Protein AF-A0AAD8LWM5-F1 (afdb_monomer)

Organism: NCBI:txid360622

InterPro domains:
  IPR029480 Transposase-associated domain [PF13963] (3-75)

Mean predicted aligned error: 9.38 Å

Radius of gyration: 13.58 Å; Cα contacts (8 Å, |Δi|>4): 109; chains: 1; bounding box: 29×26×36 Å

pLDDT: mean 73.38, std 17.6, range [36.59, 93.56]

Solvent-accessible surface area (backbone atoms only — not comparable to full-atom values): 6300 Å² total; per-residue (Å²): 130,85,66,67,33,52,78,38,56,63,86,38,66,58,22,51,50,47,54,51,50,54,53,50,48,19,44,78,56,68,48,51,62,64,57,40,67,35,66,23,62,82,60,66,53,77,54,58,34,34,53,70,58,44,53,54,46,32,54,76,61,31,55,41,65,63,66,80,58,49,58,93,36,62,46,61,92,76,77,85,83,71,97,57,69,70,54,58,53,50,46,48,61,69,18,78,61,48,66,46,49,63,63,63,75,73,112

Secondary structure (DSSP, 8-state):
--GGGGGS-TTSHHHHHHHHHHHHHHHHTT--TTSEEP-BTTTTTS-EE-HHHHHHHHHHH-B-TT----GGGT--TT---SS-TTHHHHHHHHSHHHHHHHHHTT-

Sequence (107 aa):
MDRDWLTADRRSKQFQNGVDELLLFAFENGIDENKISLPCVKCAHSKSWKARIVKDHLFLNGIDETYKCWIWHGESAGGSQSPEETVVPNLCIKSRWKQRMLMVMFR

Foldseek 3Di:
DDLVLLVDQLPDPSVVVVLVVLLVLLVVLPHDQAFQFAQFPPCLRVGGGHSVVNSVRCSVGNGDSLPPAPVVSPGDLDDDDDPCNVVSVVSVVPPPNVVVVVVVVPD

Structure (mmCIF, N/CA/C/O backbone):
data_AF-A0AAD8LWM5-F1
#
_entry.id   AF-A0AAD8LWM5-F1
#
loop_
_atom_site.group_PDB
_atom_site.id
_atom_site.type_symbol
_atom_site.label_atom_id
_atom_site.label_alt_id
_atom_site.label_comp_id
_atom_site.label_asym_id
_atom_site.label_entity_id
_atom_site.label_seq_id
_atom_site.pdbx_PDB_ins_code
_atom_site.Cartn_x
_atom_site.Cartn_y
_atom_site.Cartn_z
_atom_site.occupancy
_atom_site.B_iso_or_equiv
_atom_site.auth_seq_id
_atom_site.auth_comp_id
_atom_site.auth_asym_id
_atom_site.auth_atom_id
_atom_site.pdbx_PDB_model_num
ATOM 1 N N . MET A 1 1 ? 1.799 -0.276 14.144 1.00 62.66 1 MET A N 1
ATOM 2 C CA . MET A 1 1 ? 0.695 0.308 13.353 1.00 62.66 1 MET A CA 1
ATOM 3 C C . MET A 1 1 ? -0.457 -0.669 13.345 1.00 62.66 1 MET A C 1
ATOM 5 O O . MET A 1 1 ? -0.238 -1.819 12.964 1.00 62.66 1 MET A O 1
ATOM 9 N N . ASP A 1 2 ? -1.640 -0.221 13.764 1.00 74.88 2 ASP A N 1
ATOM 10 C CA . ASP A 1 2 ? -2.858 -1.032 13.718 1.00 74.88 2 ASP A CA 1
ATOM 11 C C . ASP A 1 2 ? -3.201 -1.337 12.262 1.00 74.88 2 ASP A C 1
ATOM 13 O O . ASP A 1 2 ? -3.280 -0.446 11.417 1.00 74.88 2 ASP A O 1
ATOM 17 N N . ARG A 1 3 ? -3.353 -2.622 11.938 1.00 82.00 3 ARG A N 1
ATOM 18 C CA . ARG A 1 3 ? -3.593 -3.091 10.563 1.00 82.00 3 ARG A CA 1
ATOM 19 C C . ARG A 1 3 ? -5.080 -3.223 10.238 1.00 82.00 3 ARG A C 1
ATOM 21 O O . ARG A 1 3 ? -5.427 -3.758 9.189 1.00 82.00 3 ARG A O 1
ATOM 28 N N . ASP A 1 4 ? -5.945 -2.709 11.105 1.00 86.31 4 ASP A N 1
ATOM 29 C CA . ASP A 1 4 ? -7.404 -2.760 10.956 1.00 86.31 4 ASP A CA 1
ATOM 30 C C . ASP A 1 4 ? -7.893 -1.965 9.741 1.00 86.31 4 ASP A C 1
ATOM 32 O O . ASP A 1 4 ? -8.958 -2.233 9.195 1.00 86.31 4 ASP A O 1
ATOM 36 N N . TRP A 1 5 ? -7.087 -1.020 9.248 1.00 90.50 5 TRP A N 1
ATOM 37 C CA . TRP A 1 5 ? -7.388 -0.306 8.010 1.00 90.50 5 TRP A CA 1
ATOM 38 C C . TRP A 1 5 ? -7.369 -1.210 6.770 1.00 90.50 5 TRP A C 1
ATOM 40 O O . TRP A 1 5 ? -8.000 -0.860 5.776 1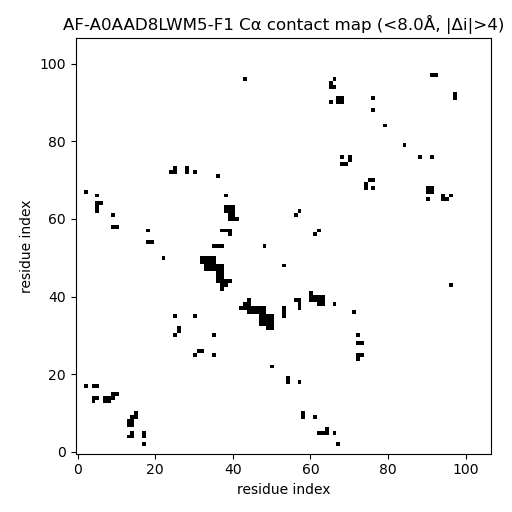.00 90.50 5 TRP A O 1
ATOM 50 N N . LEU A 1 6 ? -6.688 -2.365 6.810 1.00 88.25 6 LEU A N 1
ATOM 51 C CA . LEU A 1 6 ? -6.635 -3.300 5.682 1.00 88.25 6 LEU A CA 1
ATOM 52 C C . LEU A 1 6 ? -8.028 -3.828 5.317 1.00 88.25 6 LEU A C 1
ATOM 54 O O . LEU A 1 6 ? -8.304 -4.026 4.138 1.00 88.25 6 LEU A O 1
ATOM 58 N N . THR A 1 7 ? -8.891 -4.018 6.321 1.00 89.00 7 THR A N 1
ATOM 59 C CA . THR A 1 7 ? -10.276 -4.494 6.176 1.00 89.00 7 THR A CA 1
ATOM 60 C C . THR A 1 7 ? -11.299 -3.352 6.174 1.00 89.00 7 THR A C 1
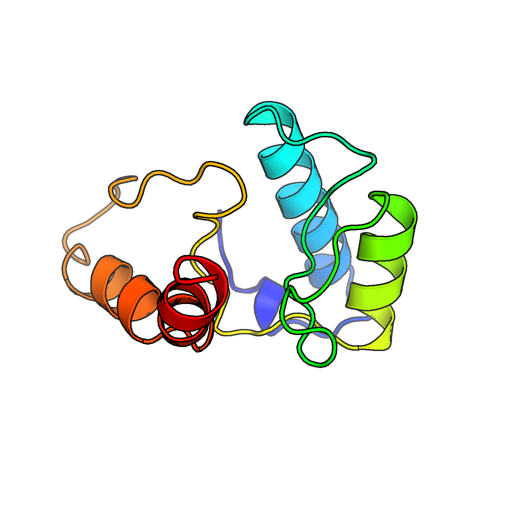ATOM 62 O O . THR A 1 7 ? -12.499 -3.596 6.042 1.00 89.00 7 THR A O 1
ATOM 65 N N . ALA A 1 8 ? -10.853 -2.100 6.325 1.00 89.69 8 ALA A N 1
ATOM 66 C CA . ALA A 1 8 ? -11.732 -0.939 6.305 1.00 89.69 8 ALA A CA 1
ATOM 67 C C . ALA A 1 8 ? -12.305 -0.689 4.901 1.00 89.69 8 ALA A C 1
ATOM 69 O O . ALA A 1 8 ? -11.703 -1.028 3.878 1.00 89.69 8 ALA A O 1
ATOM 70 N N . ASP A 1 9 ? -13.466 -0.029 4.838 1.00 90.62 9 ASP A N 1
ATOM 71 C CA . ASP A 1 9 ? -14.050 0.377 3.560 1.00 90.62 9 ASP A CA 1
ATOM 72 C C . ASP A 1 9 ? -13.056 1.253 2.780 1.00 90.62 9 ASP A C 1
ATOM 74 O O . ASP A 1 9 ? -12.497 2.212 3.315 1.00 90.62 9 ASP A O 1
ATOM 78 N N . ARG A 1 10 ? -12.848 0.952 1.496 1.00 90.12 10 ARG A N 1
ATOM 79 C CA . ARG A 1 10 ? -11.824 1.606 0.660 1.00 90.12 10 ARG A CA 1
ATOM 80 C C . ARG A 1 10 ? -12.059 3.100 0.436 1.00 90.12 10 ARG A C 1
ATOM 82 O O . ARG A 1 10 ? -11.139 3.814 0.051 1.00 90.12 10 ARG A O 1
ATOM 89 N N . ARG A 1 11 ? -13.285 3.580 0.646 1.00 89.06 11 ARG A N 1
ATOM 90 C CA . ARG A 1 11 ? -13.657 4.999 0.571 1.00 89.06 11 ARG A CA 1
ATOM 91 C C . ARG A 1 11 ? -13.534 5.683 1.931 1.00 89.06 11 ARG A C 1
ATOM 93 O O . ARG A 1 11 ? -13.576 6.910 1.990 1.00 89.06 11 ARG A O 1
ATOM 100 N N . SER A 1 12 ? -13.376 4.920 3.011 1.00 93.56 12 SER A N 1
ATOM 101 C CA . SER A 1 12 ? -13.213 5.462 4.356 1.00 93.56 12 SER A CA 1
ATOM 102 C C . SER A 1 12 ? -11.903 6.232 4.503 1.00 93.56 12 SER A C 1
ATOM 104 O O . SER A 1 12 ? -10.896 5.961 3.843 1.00 93.56 12 SER A O 1
ATOM 106 N N . LYS A 1 13 ? -11.905 7.185 5.436 1.00 93.00 13 LYS A N 1
ATOM 107 C CA . LYS A 1 13 ? -10.695 7.916 5.812 1.00 93.00 13 LYS A CA 1
ATOM 108 C C . LYS A 1 13 ? -9.667 7.010 6.494 1.00 93.00 13 LYS A C 1
ATOM 110 O O . LYS A 1 13 ? -8.475 7.232 6.341 1.00 93.00 13 LYS A O 1
ATOM 115 N N . GLN A 1 14 ? -10.123 5.962 7.181 1.00 93.12 14 GLN A N 1
ATOM 116 C CA . GLN A 1 14 ? -9.255 4.963 7.800 1.00 93.12 14 GLN A CA 1
ATOM 117 C C . GLN A 1 14 ? -8.398 4.242 6.752 1.00 93.12 14 GLN A C 1
ATOM 119 O O . GLN A 1 14 ? -7.184 4.163 6.911 1.00 93.12 14 GLN A O 1
ATOM 124 N N . PHE A 1 15 ? -9.005 3.797 5.647 1.00 92.25 15 PHE A N 1
ATOM 125 C CA . PHE A 1 15 ? -8.267 3.176 4.547 1.00 92.25 15 PHE A CA 1
ATOM 126 C C . PHE A 1 15 ? -7.308 4.167 3.871 1.00 92.25 15 PHE A C 1
ATOM 128 O O . PHE A 1 15 ? -6.158 3.828 3.610 1.00 92.25 15 PHE A O 1
ATOM 135 N N . GLN A 1 16 ? -7.754 5.407 3.624 1.00 92.06 16 GLN A N 1
ATOM 136 C CA . GLN A 1 16 ? -6.905 6.454 3.038 1.00 92.06 16 GLN A CA 1
ATOM 137 C C . GLN A 1 16 ? -5.652 6.716 3.883 1.00 92.06 16 GLN A C 1
ATOM 139 O O . GLN A 1 16 ? -4.545 6.697 3.349 1.00 92.06 16 GLN A O 1
ATOM 144 N N . ASN A 1 17 ? -5.830 6.901 5.194 1.00 93.06 17 ASN A N 1
ATOM 145 C CA . ASN A 1 17 ? -4.733 7.138 6.126 1.00 93.06 17 ASN A CA 1
ATOM 146 C C . ASN A 1 17 ? -3.774 5.943 6.175 1.00 93.06 17 ASN A C 1
ATOM 148 O O . ASN A 1 17 ? -2.569 6.138 6.100 1.00 93.06 17 ASN A O 1
ATOM 152 N N . GLY A 1 18 ? -4.296 4.715 6.224 1.00 91.56 18 GLY A N 1
ATOM 153 C CA . GLY A 1 18 ? -3.462 3.514 6.253 1.00 91.56 18 GLY A CA 1
ATOM 154 C C . GLY A 1 18 ? -2.621 3.312 4.986 1.00 91.56 18 GLY A C 1
ATOM 155 O O . GLY A 1 18 ? -1.467 2.893 5.068 1.00 91.56 18 GLY A O 1
ATOM 156 N N . VAL A 1 19 ? -3.153 3.666 3.808 1.00 90.19 19 VAL A N 1
ATOM 157 C CA . VAL A 1 19 ? -2.375 3.673 2.555 1.00 90.19 19 VAL A CA 1
ATOM 158 C C . VAL A 1 19 ? -1.262 4.720 2.600 1.00 90.19 19 VAL A C 1
ATOM 160 O O . VAL A 1 19 ? -0.145 4.433 2.173 1.00 90.19 19 VAL A O 1
ATOM 163 N N . ASP A 1 20 ? -1.548 5.916 3.111 1.00 91.56 20 ASP A N 1
ATOM 164 C CA . ASP A 1 20 ? -0.547 6.979 3.224 1.00 91.56 20 ASP A CA 1
ATOM 165 C C . ASP A 1 20 ? 0.557 6.617 4.225 1.00 91.56 20 ASP A C 1
ATOM 167 O O . ASP A 1 20 ? 1.735 6.809 3.931 1.00 91.56 20 ASP A O 1
ATOM 171 N N . GLU A 1 21 ? 0.196 6.000 5.348 1.00 90.81 21 GLU A N 1
ATOM 172 C CA . GLU A 1 21 ? 1.135 5.462 6.335 1.00 90.81 21 GLU A CA 1
ATOM 173 C C . GLU A 1 21 ? 2.021 4.351 5.761 1.00 90.81 21 GLU A C 1
ATOM 175 O O . GLU A 1 21 ? 3.231 4.361 5.977 1.00 90.81 21 GLU A O 1
ATOM 180 N N . LEU A 1 22 ? 1.453 3.422 4.985 1.00 88.00 22 LEU A N 1
ATOM 181 C CA . LEU A 1 22 ? 2.218 2.383 4.289 1.00 88.00 22 LEU A CA 1
ATOM 182 C C . LEU A 1 22 ? 3.256 2.990 3.333 1.00 88.00 22 LEU A C 1
ATOM 184 O O . LEU A 1 22 ? 4.400 2.536 3.286 1.00 88.00 22 LEU A O 1
ATOM 188 N N . LEU A 1 23 ? 2.853 3.982 2.536 1.00 89.12 23 LEU A N 1
ATOM 189 C CA . LEU A 1 23 ? 3.748 4.631 1.577 1.00 89.12 23 LEU A CA 1
ATOM 190 C C . LEU A 1 23 ? 4.847 5.415 2.294 1.00 89.12 23 LEU A C 1
ATOM 192 O O . LEU A 1 23 ? 6.011 5.303 1.915 1.00 89.12 23 LEU A O 1
ATOM 196 N N . LEU A 1 24 ? 4.492 6.150 3.350 1.00 90.44 24 LEU A N 1
ATOM 197 C CA . LEU A 1 24 ? 5.452 6.870 4.179 1.00 90.44 24 LEU A CA 1
ATOM 198 C C . LEU A 1 24 ? 6.474 5.910 4.796 1.00 90.44 24 LEU A C 1
ATOM 200 O O . LEU A 1 24 ? 7.673 6.128 4.644 1.00 90.44 24 LEU A O 1
ATOM 204 N N . PHE A 1 25 ? 6.010 4.807 5.389 1.00 88.12 25 PHE A N 1
ATOM 205 C CA . PHE A 1 25 ? 6.880 3.772 5.943 1.00 88.12 25 PHE A CA 1
ATOM 206 C C . PHE A 1 25 ? 7.840 3.214 4.887 1.00 88.12 25 PHE A C 1
ATOM 208 O O . PHE A 1 25 ? 9.027 3.040 5.154 1.00 88.12 25 PHE A O 1
ATOM 215 N N . ALA A 1 26 ? 7.359 2.963 3.667 1.00 87.25 26 ALA A N 1
ATOM 216 C CA . ALA A 1 26 ? 8.217 2.508 2.580 1.00 87.25 26 ALA A CA 1
ATOM 217 C C . ALA A 1 26 ? 9.328 3.525 2.263 1.00 87.25 26 ALA A C 1
ATOM 219 O O . ALA A 1 26 ? 10.482 3.130 2.096 1.00 87.25 26 ALA A O 1
ATOM 220 N N . PHE A 1 27 ? 9.009 4.819 2.213 1.00 88.12 27 PHE A N 1
ATOM 221 C CA . PHE A 1 27 ? 9.997 5.870 1.938 1.00 88.12 27 PHE A CA 1
ATOM 222 C C . PHE A 1 27 ? 11.014 6.031 3.059 1.00 88.12 27 PHE A C 1
ATOM 224 O O . PHE A 1 27 ? 12.207 6.136 2.783 1.00 88.12 27 PHE A O 1
ATOM 231 N N . GLU A 1 28 ? 10.568 5.987 4.313 1.00 89.06 28 GLU A N 1
ATOM 232 C CA . GLU A 1 28 ? 11.450 6.040 5.484 1.00 89.06 28 GLU A CA 1
ATOM 233 C C . GLU A 1 28 ? 12.436 4.864 5.513 1.00 89.06 28 GLU A C 1
ATOM 235 O O . GLU A 1 28 ? 13.574 5.017 5.950 1.00 89.06 28 GLU A O 1
ATOM 240 N N . ASN A 1 29 ? 12.039 3.711 4.968 1.00 85.69 29 ASN A N 1
ATOM 241 C CA . ASN A 1 29 ? 12.895 2.534 4.812 1.00 85.69 29 ASN A CA 1
ATOM 242 C C . ASN A 1 29 ? 13.695 2.514 3.492 1.00 85.69 29 ASN A C 1
ATOM 244 O O . ASN A 1 29 ? 14.287 1.492 3.140 1.00 85.69 29 ASN A O 1
ATOM 248 N N . GLY A 1 30 ? 13.739 3.628 2.754 1.00 82.88 30 GLY A N 1
ATOM 249 C CA . GLY A 1 30 ? 14.591 3.790 1.573 1.00 82.88 30 GLY A CA 1
ATOM 250 C C . GLY A 1 30 ? 14.025 3.213 0.272 1.00 82.88 30 GLY A C 1
ATOM 251 O O . GLY A 1 30 ? 14.776 3.030 -0.689 1.00 82.88 30 GLY A O 1
ATOM 252 N N . ILE A 1 31 ? 12.722 2.924 0.203 1.00 86.00 31 ILE A N 1
ATOM 253 C CA . ILE A 1 31 ? 12.068 2.554 -1.058 1.00 86.00 31 ILE A CA 1
ATOM 254 C C . ILE A 1 31 ? 11.930 3.791 -1.954 1.00 86.00 31 ILE A C 1
ATOM 256 O O . ILE A 1 31 ? 11.466 4.842 -1.523 1.00 86.00 31 ILE A O 1
ATOM 260 N N . ASP A 1 32 ? 12.290 3.647 -3.231 1.00 85.81 32 ASP A N 1
ATOM 261 C CA . ASP A 1 32 ? 12.135 4.693 -4.248 1.00 85.81 32 ASP A CA 1
ATOM 262 C C . ASP A 1 32 ? 10.647 4.976 -4.520 1.00 85.81 32 ASP A C 1
ATOM 264 O O . ASP A 1 32 ? 9.886 4.079 -4.903 1.00 85.81 32 ASP A O 1
ATOM 268 N N . GLU A 1 33 ? 10.248 6.245 -4.397 1.00 86.25 33 GLU A N 1
ATOM 269 C CA . GLU A 1 33 ? 8.901 6.746 -4.701 1.00 86.25 33 GLU A CA 1
ATOM 270 C C . GLU A 1 33 ? 8.420 6.417 -6.119 1.00 86.25 33 GLU A C 1
ATOM 272 O O . GLU A 1 33 ? 7.213 6.384 -6.378 1.00 86.25 33 GLU A O 1
ATOM 277 N N . ASN A 1 34 ? 9.347 6.138 -7.039 1.00 86.44 34 ASN A N 1
ATOM 278 C CA . ASN A 1 34 ? 9.059 5.789 -8.421 1.00 86.44 34 ASN A CA 1
ATOM 279 C C . ASN A 1 34 ? 8.921 4.281 -8.663 1.00 86.44 34 ASN A C 1
ATOM 281 O O . ASN A 1 34 ? 8.440 3.883 -9.730 1.00 86.44 34 ASN A O 1
ATOM 285 N N . LYS A 1 35 ? 9.343 3.441 -7.710 1.00 84.38 35 LYS A N 1
ATOM 286 C CA . LYS A 1 35 ? 9.434 1.981 -7.861 1.00 84.38 35 LYS A CA 1
ATOM 287 C C . LYS A 1 35 ? 8.913 1.243 -6.631 1.00 84.38 35 LYS A C 1
ATOM 289 O O . LYS A 1 35 ? 9.559 0.343 -6.099 1.00 84.38 35 LYS A O 1
ATOM 294 N N . ILE A 1 36 ? 7.682 1.542 -6.247 1.00 84.00 36 ILE A N 1
ATOM 295 C CA . ILE A 1 36 ? 7.013 0.882 -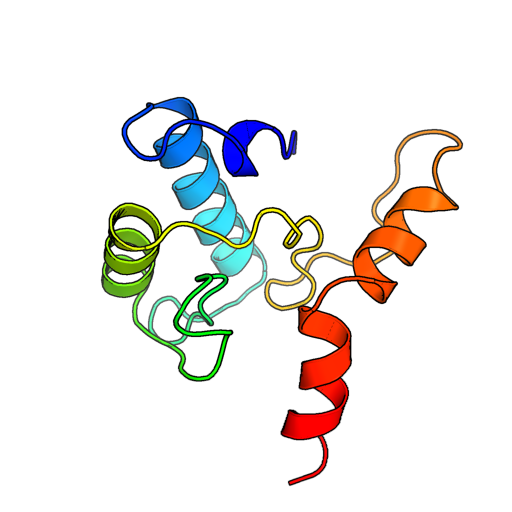5.129 1.00 84.00 36 ILE A CA 1
ATOM 296 C C . ILE A 1 36 ? 6.238 -0.332 -5.640 1.00 84.00 36 ILE A C 1
ATOM 298 O O . ILE A 1 36 ? 5.462 -0.241 -6.596 1.00 84.00 36 ILE A O 1
ATOM 302 N N . SER A 1 37 ? 6.439 -1.480 -4.999 1.00 80.69 37 SER A N 1
ATOM 303 C CA . SER A 1 37 ? 5.689 -2.698 -5.303 1.00 80.69 37 SER A CA 1
ATOM 304 C C . SER A 1 37 ? 4.259 -2.625 -4.749 1.00 80.69 37 SER A C 1
ATOM 306 O O . SER A 1 37 ? 4.035 -2.082 -3.673 1.00 80.69 37 SER A O 1
ATOM 308 N N . LEU A 1 38 ? 3.279 -3.159 -5.489 1.00 76.38 38 LEU A N 1
ATOM 309 C CA . LEU A 1 38 ? 1.853 -3.051 -5.149 1.00 76.38 38 LEU A CA 1
ATOM 310 C C . LEU A 1 38 ? 1.328 -4.200 -4.270 1.00 76.38 38 LEU A C 1
ATOM 312 O O . LEU A 1 38 ? 1.160 -5.301 -4.817 1.00 76.38 38 LEU A O 1
ATOM 316 N N . PRO A 1 39 ? 0.839 -3.941 -3.040 1.00 74.88 39 PRO A N 1
ATOM 317 C CA . PRO A 1 39 ? 0.060 -4.916 -2.270 1.00 74.88 39 PRO A CA 1
ATOM 318 C C . PRO A 1 39 ? -1.395 -5.029 -2.752 1.00 74.88 39 PRO A C 1
ATOM 320 O O . PRO A 1 39 ? -2.317 -5.304 -1.994 1.00 74.88 39 PRO A O 1
ATOM 323 N N . CYS A 1 40 ? -1.623 -4.816 -4.046 1.00 79.44 40 CYS A N 1
ATOM 324 C CA . CYS A 1 40 ? -2.937 -4.874 -4.667 1.00 79.44 40 CYS A CA 1
ATOM 325 C C . CYS A 1 40 ? -3.361 -6.326 -4.918 1.00 79.44 40 CYS A C 1
ATOM 327 O O . CYS A 1 40 ? -2.608 -7.098 -5.524 1.00 79.44 40 CYS A O 1
ATOM 329 N N . VAL A 1 41 ? -4.612 -6.646 -4.569 1.00 74.38 41 VAL A N 1
ATOM 330 C CA . VAL A 1 41 ? -5.233 -7.972 -4.760 1.00 74.38 41 VAL A CA 1
ATOM 331 C C . VAL A 1 41 ? -5.124 -8.461 -6.210 1.00 74.38 41 VAL A C 1
ATOM 333 O O . VAL A 1 41 ? -4.889 -9.643 -6.458 1.00 74.38 41 VAL A O 1
ATOM 336 N N . LYS A 1 42 ? -5.265 -7.553 -7.189 1.00 73.56 42 LYS A N 1
ATOM 337 C CA . LYS A 1 42 ? -5.216 -7.892 -8.623 1.00 73.56 42 LYS A CA 1
ATOM 338 C C . LYS A 1 42 ? -3.803 -7.934 -9.197 1.00 73.56 42 LYS A C 1
ATOM 340 O O . LYS A 1 42 ? -3.511 -8.769 -10.046 1.00 73.56 42 LYS A O 1
ATOM 345 N N . CYS A 1 43 ? -2.936 -7.009 -8.788 1.00 74.06 43 CYS A N 1
ATOM 346 C CA . CYS A 1 43 ? -1.608 -6.860 -9.394 1.00 74.06 43 CYS A CA 1
ATOM 347 C C . CYS A 1 43 ? -0.585 -7.836 -8.805 1.00 74.06 43 CYS A C 1
ATOM 349 O O . CYS A 1 43 ? 0.399 -8.171 -9.472 1.00 74.06 43 CYS A O 1
ATOM 351 N N . ALA A 1 44 ? -0.823 -8.280 -7.569 1.00 68.38 44 ALA A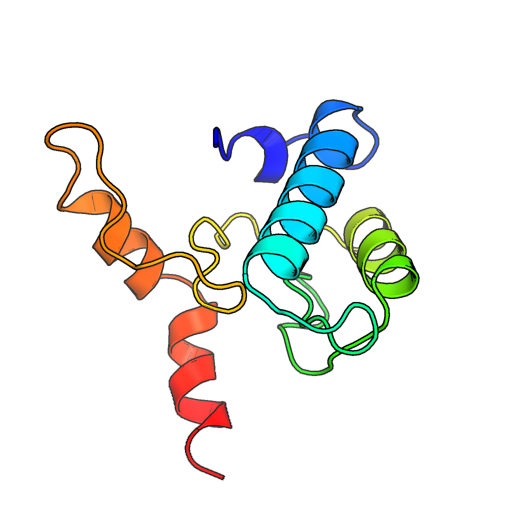 N 1
ATOM 352 C CA . ALA A 1 44 ? -0.045 -9.277 -6.858 1.00 68.38 44 ALA A CA 1
ATOM 353 C C . ALA A 1 44 ? 1.484 -9.031 -6.912 1.00 68.38 44 ALA A C 1
ATOM 355 O O . ALA A 1 44 ? 2.254 -9.946 -7.211 1.00 68.38 44 ALA A O 1
ATOM 356 N N . HIS A 1 45 ? 1.922 -7.785 -6.689 1.00 64.44 45 HIS A N 1
ATOM 357 C CA . HIS A 1 45 ? 3.333 -7.362 -6.742 1.00 64.44 45 HIS A CA 1
ATOM 358 C C . HIS A 1 45 ? 4.091 -7.713 -8.046 1.00 64.44 45 HIS A C 1
ATOM 360 O O . HIS A 1 45 ? 5.311 -7.816 -8.049 1.00 64.44 45 HIS A O 1
ATOM 366 N N . SER A 1 46 ? 3.405 -7.907 -9.181 1.00 67.31 46 SER A N 1
ATOM 367 C CA . SER A 1 46 ? 4.072 -8.218 -10.466 1.00 67.31 46 SER A CA 1
ATOM 368 C C . SER A 1 46 ? 4.813 -7.033 -11.094 1.00 67.31 46 SER A C 1
ATOM 370 O O . SER A 1 46 ? 5.590 -7.217 -12.028 1.00 67.31 46 SER A O 1
ATOM 372 N N . LYS A 1 47 ? 4.534 -5.814 -10.627 1.00 70.25 47 LYS A N 1
ATOM 373 C CA . LYS A 1 47 ? 5.062 -4.564 -11.171 1.00 70.25 47 LYS A CA 1
ATOM 374 C C . LYS A 1 47 ? 5.248 -3.556 -10.045 1.00 70.25 47 LYS A C 1
ATOM 376 O O . LYS A 1 47 ? 4.439 -3.524 -9.113 1.00 70.25 47 LYS A O 1
ATOM 381 N N . SER A 1 48 ? 6.273 -2.724 -10.177 1.00 80.88 48 SER A N 1
ATOM 382 C CA . SER A 1 48 ? 6.472 -1.538 -9.355 1.00 80.88 48 SER A CA 1
ATOM 383 C C . SER A 1 48 ? 6.034 -0.285 -10.108 1.00 80.88 48 SER A C 1
ATOM 385 O O . SER A 1 48 ? 6.137 -0.213 -11.335 1.00 80.88 48 SER A O 1
ATOM 387 N N . TRP A 1 49 ? 5.499 0.685 -9.373 1.00 83.62 49 TRP A N 1
ATOM 388 C CA . TRP A 1 49 ? 4.973 1.928 -9.928 1.00 83.62 49 TRP A CA 1
ATOM 389 C C . TRP A 1 49 ? 5.300 3.113 -9.024 1.00 83.62 49 TRP A C 1
ATOM 391 O O . TRP A 1 49 ? 5.711 2.948 -7.876 1.00 83.62 49 TRP A O 1
ATOM 401 N N . LYS A 1 50 ? 5.050 4.319 -9.540 1.00 88.06 50 LYS A N 1
ATOM 402 C CA . LYS A 1 50 ? 5.114 5.546 -8.746 1.00 88.06 50 LYS A CA 1
ATOM 403 C C . LYS A 1 50 ? 4.061 5.540 -7.640 1.00 88.06 50 LYS A C 1
ATOM 405 O O . LYS A 1 50 ? 2.934 5.111 -7.887 1.00 88.06 50 LYS A O 1
ATOM 410 N N . ALA A 1 51 ? 4.381 6.123 -6.488 1.00 87.19 51 ALA A N 1
ATOM 411 C CA . ALA A 1 51 ? 3.508 6.250 -5.316 1.00 87.19 51 ALA A CA 1
ATOM 412 C C . ALA A 1 51 ? 2.068 6.659 -5.645 1.00 87.19 51 ALA A C 1
ATOM 414 O O . ALA A 1 51 ? 1.109 6.043 -5.187 1.00 87.19 51 ALA A O 1
ATOM 415 N N . ARG A 1 52 ? 1.912 7.659 -6.517 1.00 89.19 52 ARG A N 1
ATOM 416 C CA . ARG A 1 52 ? 0.599 8.131 -6.966 1.00 89.19 52 ARG A CA 1
ATOM 417 C C . ARG A 1 52 ? -0.223 7.027 -7.639 1.00 89.19 52 ARG A C 1
ATOM 419 O O . ARG A 1 52 ? -1.386 6.841 -7.311 1.00 89.19 52 ARG A O 1
ATOM 426 N N . ILE A 1 53 ? 0.402 6.268 -8.539 1.00 88.00 53 ILE A N 1
ATOM 427 C CA . ILE A 1 53 ? -0.244 5.162 -9.258 1.00 88.00 53 ILE A CA 1
ATOM 428 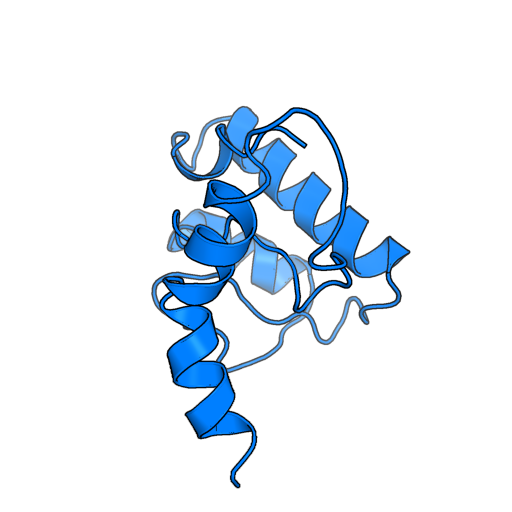C C . ILE A 1 53 ? -0.572 4.018 -8.297 1.00 88.00 53 ILE A C 1
ATOM 430 O O . ILE A 1 53 ? -1.623 3.392 -8.417 1.00 88.00 53 ILE A O 1
ATOM 434 N N . VAL A 1 54 ? 0.305 3.761 -7.322 1.00 87.06 54 VAL A N 1
ATOM 435 C CA . VAL A 1 54 ? 0.055 2.777 -6.261 1.00 87.06 54 VAL A CA 1
ATOM 436 C C . VAL A 1 54 ? -1.192 3.131 -5.474 1.00 87.06 54 VAL A C 1
ATOM 438 O O . VAL A 1 54 ? -2.088 2.297 -5.349 1.00 87.06 54 VAL A O 1
ATOM 441 N N . LYS A 1 55 ? -1.272 4.376 -5.008 1.00 89.62 55 LYS A N 1
ATOM 442 C CA . LYS A 1 55 ? -2.405 4.896 -4.253 1.00 89.62 55 LYS A CA 1
ATOM 443 C C . LYS A 1 55 ? -3.714 4.735 -5.038 1.00 89.62 55 LYS A C 1
ATOM 445 O O . LYS A 1 55 ? -4.650 4.116 -4.532 1.00 89.62 55 LYS A O 1
ATOM 450 N N . ASP A 1 56 ? -3.744 5.153 -6.305 1.00 89.75 56 ASP A N 1
ATOM 451 C CA . ASP A 1 56 ? -4.915 4.992 -7.184 1.00 89.75 56 ASP A CA 1
ATOM 452 C C . ASP A 1 56 ? -5.323 3.515 -7.345 1.00 89.75 56 ASP A C 1
ATOM 454 O O . ASP A 1 56 ? -6.499 3.156 -7.227 1.00 89.75 56 ASP A O 1
ATOM 458 N N . HIS A 1 57 ? -4.352 2.623 -7.561 1.00 88.69 57 HIS A N 1
ATOM 459 C CA . HIS A 1 57 ? -4.614 1.191 -7.699 1.00 88.69 57 HIS A CA 1
ATOM 460 C C . HIS A 1 57 ? -5.192 0.563 -6.429 1.00 88.69 57 HIS A C 1
ATOM 462 O O . HIS A 1 57 ? -6.078 -0.292 -6.546 1.00 88.69 57 HIS A O 1
ATOM 468 N N . LEU A 1 58 ? -4.703 0.956 -5.249 1.00 88.62 58 LEU A N 1
ATOM 469 C CA . LEU A 1 58 ? -5.179 0.447 -3.962 1.00 88.62 58 LEU A CA 1
ATOM 470 C C . LEU A 1 58 ? -6.611 0.908 -3.674 1.00 88.62 58 LEU A C 1
ATOM 472 O O . LEU A 1 58 ? -7.427 0.093 -3.249 1.00 88.62 58 LEU A O 1
ATOM 476 N N . PHE A 1 59 ? -6.974 2.148 -4.009 1.00 88.12 59 PHE A N 1
ATOM 477 C CA . PHE A 1 59 ? -8.366 2.598 -3.898 1.00 88.12 59 PHE A CA 1
ATOM 478 C C . PHE A 1 59 ? -9.301 1.848 -4.853 1.00 88.12 59 PHE A C 1
ATOM 480 O O . PHE A 1 59 ? -10.358 1.356 -4.449 1.00 88.12 59 PHE A O 1
ATOM 487 N N . LEU A 1 60 ? -8.898 1.693 -6.118 1.00 87.75 60 LEU A N 1
ATOM 488 C CA . LEU A 1 60 ? -9.737 1.065 -7.142 1.00 87.75 60 LEU A CA 1
ATOM 489 C C . LEU A 1 60 ? -9.911 -0.443 -6.938 1.00 87.75 60 LEU A C 1
ATOM 491 O O . LEU A 1 60 ? -10.997 -0.983 -7.164 1.00 87.75 60 LEU A O 1
ATOM 495 N N . ASN A 1 61 ? -8.860 -1.140 -6.504 1.00 85.62 61 ASN A N 1
ATOM 496 C CA . ASN A 1 61 ? -8.832 -2.607 -6.483 1.00 85.62 61 ASN A CA 1
ATOM 497 C C . ASN A 1 61 ? -8.772 -3.213 -5.081 1.00 85.62 61 ASN A C 1
ATOM 499 O O . ASN A 1 61 ? -9.045 -4.402 -4.947 1.00 85.62 61 ASN A O 1
ATOM 503 N N . GLY A 1 62 ? -8.459 -2.411 -4.067 1.00 85.81 62 GLY A N 1
ATOM 504 C CA . GLY A 1 62 ? -8.227 -2.886 -2.713 1.00 85.81 62 GLY A CA 1
ATOM 505 C C . GLY A 1 62 ? -6.818 -3.410 -2.495 1.00 85.81 62 GLY A C 1
ATOM 506 O O . GLY A 1 62 ? -6.066 -3.716 -3.430 1.00 85.81 62 GLY A O 1
ATOM 507 N N . ILE A 1 63 ? -6.484 -3.498 -1.216 1.00 86.50 63 ILE A N 1
ATOM 508 C CA . ILE A 1 63 ? -5.261 -4.109 -0.721 1.00 86.50 63 ILE A CA 1
ATOM 509 C C . ILE A 1 63 ? -5.543 -5.564 -0.348 1.00 86.50 63 ILE A C 1
ATOM 511 O O . ILE A 1 63 ? -6.672 -5.918 -0.017 1.00 86.50 63 ILE A O 1
ATOM 515 N N . ASP A 1 64 ? -4.536 -6.425 -0.438 1.00 83.56 64 ASP A N 1
ATOM 516 C CA . ASP A 1 64 ? -4.645 -7.758 0.147 1.00 83.56 64 ASP A CA 1
ATOM 517 C C . ASP A 1 64 ? -4.665 -7.631 1.673 1.00 83.56 64 ASP A C 1
ATOM 519 O O . ASP A 1 64 ? -3.685 -7.213 2.291 1.00 83.56 64 ASP A O 1
ATOM 523 N N . GLU A 1 65 ? -5.774 -8.021 2.287 1.00 83.75 65 GLU A N 1
ATOM 524 C CA . GLU A 1 65 ? -5.963 -7.992 3.740 1.00 83.75 65 GLU A CA 1
ATOM 525 C C . GLU A 1 65 ? -4.966 -8.896 4.486 1.00 83.75 65 GLU A C 1
ATOM 527 O O . GLU A 1 65 ? -4.703 -8.713 5.676 1.00 83.75 65 GLU A O 1
ATOM 532 N N . THR A 1 66 ? -4.352 -9.854 3.782 1.00 78.50 66 THR A N 1
ATOM 533 C CA . THR A 1 66 ? -3.281 -10.698 4.323 1.00 78.50 66 THR A CA 1
ATOM 534 C C . THR A 1 66 ? -1.914 -10.008 4.318 1.00 78.50 66 THR A C 1
ATOM 536 O O . THR A 1 66 ? -0.952 -10.554 4.863 1.00 78.50 66 THR A O 1
ATOM 539 N N . TYR A 1 67 ? -1.796 -8.795 3.756 1.00 78.12 67 TYR A N 1
ATOM 540 C CA . TYR A 1 67 ? -0.577 -7.976 3.757 1.00 78.12 67 TYR A CA 1
ATOM 541 C C . TYR A 1 67 ? -0.316 -7.297 5.112 1.00 78.12 67 TYR A C 1
ATOM 543 O O . TYR A 1 67 ? -0.110 -6.087 5.222 1.00 78.12 67 TYR A O 1
ATOM 551 N N . LYS A 1 68 ? -0.309 -8.098 6.180 1.00 77.50 68 LYS A N 1
ATOM 552 C CA . LYS A 1 68 ? -0.027 -7.622 7.541 1.00 77.50 68 LYS A CA 1
ATOM 553 C C . LYS A 1 68 ? 1.465 -7.454 7.830 1.00 77.50 68 LYS A C 1
ATOM 555 O O . LYS A 1 68 ? 1.809 -6.936 8.881 1.00 77.50 68 LYS A O 1
ATOM 560 N N . CYS A 1 69 ? 2.332 -7.881 6.911 1.00 77.31 69 CYS A N 1
ATOM 561 C CA . CYS A 1 69 ? 3.780 -7.744 7.029 1.00 77.31 69 CYS A CA 1
ATOM 562 C C . CYS A 1 69 ? 4.334 -7.009 5.807 1.00 77.31 69 CYS A C 1
ATOM 564 O O . CYS A 1 69 ? 4.207 -7.471 4.672 1.00 77.31 69 CYS A O 1
ATOM 566 N N . TRP A 1 70 ? 4.984 -5.881 6.046 1.00 81.19 70 TRP A N 1
ATOM 567 C CA . TRP A 1 70 ? 5.575 -4.975 5.070 1.00 81.19 70 TRP A CA 1
ATOM 568 C C . TRP A 1 70 ? 7.048 -5.309 4.815 1.00 81.19 70 TRP A C 1
ATOM 570 O O . TRP A 1 70 ? 7.894 -4.427 4.696 1.00 81.19 70 TRP A O 1
ATOM 580 N N . ILE A 1 71 ? 7.372 -6.602 4.710 1.00 75.81 71 ILE A N 1
ATOM 581 C CA . ILE A 1 71 ? 8.748 -7.091 4.496 1.00 75.81 71 ILE A CA 1
ATOM 582 C C . ILE A 1 71 ? 9.393 -6.516 3.224 1.00 75.81 71 ILE A C 1
ATOM 584 O O . ILE A 1 71 ? 10.600 -6.318 3.169 1.00 75.81 71 ILE A O 1
ATOM 588 N N . TRP A 1 72 ? 8.581 -6.199 2.209 1.00 71.75 72 TRP A N 1
ATOM 589 C CA . TRP A 1 72 ? 9.016 -5.565 0.957 1.00 71.75 72 TRP A CA 1
ATOM 590 C C . TRP A 1 72 ? 9.243 -4.054 1.080 1.00 71.75 72 TRP A C 1
ATOM 592 O O . TRP A 1 72 ? 9.743 -3.433 0.146 1.00 71.75 72 TRP A O 1
ATOM 602 N N . HIS A 1 73 ? 8.867 -3.477 2.217 1.00 78.50 73 HIS A N 1
ATOM 603 C CA . HIS A 1 73 ? 9.014 -2.063 2.537 1.00 78.50 73 HIS A CA 1
ATOM 604 C C . HIS A 1 73 ? 9.873 -1.847 3.790 1.00 78.50 73 HIS A C 1
ATOM 606 O O . HIS A 1 73 ? 9.809 -0.778 4.374 1.00 78.50 73 HIS A O 1
ATOM 612 N N . GLY A 1 74 ? 10.668 -2.842 4.206 1.00 74.06 74 GLY A N 1
ATOM 613 C CA . GLY A 1 74 ? 11.646 -2.697 5.292 1.00 74.06 74 GLY A CA 1
ATOM 614 C C . GLY A 1 74 ? 11.164 -3.098 6.688 1.00 74.06 74 GLY A C 1
ATOM 615 O O . GLY A 1 74 ? 11.925 -2.979 7.645 1.00 74.06 74 GLY A O 1
ATOM 616 N N . GLU A 1 75 ? 9.947 -3.634 6.839 1.00 80.38 75 GLU A N 1
ATOM 617 C CA . GLU A 1 75 ? 9.516 -4.157 8.139 1.00 80.38 75 GLU A CA 1
ATOM 618 C C . GLU A 1 75 ? 10.325 -5.408 8.492 1.00 80.38 75 GLU A C 1
ATOM 620 O O . GLU A 1 75 ? 10.190 -6.472 7.880 1.00 80.38 75 GLU A O 1
ATOM 625 N N . SER A 1 76 ? 11.188 -5.263 9.497 1.00 67.31 76 SER A N 1
ATOM 626 C CA . SER A 1 76 ? 11.902 -6.385 10.093 1.00 67.31 76 SER A CA 1
ATOM 627 C C . SER A 1 76 ? 10.888 -7.381 10.649 1.00 67.31 76 SER A C 1
ATOM 629 O O . SER A 1 76 ? 10.013 -7.010 11.429 1.00 67.31 76 SER A O 1
ATOM 631 N N . ALA A 1 77 ? 11.034 -8.665 10.317 1.00 58.69 77 ALA A N 1
ATOM 632 C CA . ALA A 1 77 ? 10.144 -9.738 10.779 1.00 58.69 77 ALA A CA 1
ATOM 633 C C . ALA A 1 77 ? 10.157 -9.975 12.313 1.00 58.69 77 ALA A C 1
ATOM 635 O O . ALA A 1 77 ? 9.569 -10.949 12.775 1.00 58.69 77 ALA A O 1
ATOM 636 N N . GLY A 1 78 ? 10.828 -9.111 13.084 1.00 52.00 78 GLY A N 1
ATOM 637 C CA . GLY A 1 78 ? 11.003 -9.186 14.537 1.00 52.00 78 GLY A CA 1
ATOM 638 C C . GLY A 1 78 ? 10.650 -7.895 15.290 1.00 52.00 78 GLY A C 1
ATOM 639 O O . GLY A 1 78 ? 11.211 -7.652 16.353 1.00 52.00 78 GLY A O 1
ATOM 640 N N . GLY A 1 79 ? 9.776 -7.036 14.752 1.00 40.59 79 GLY A N 1
ATOM 641 C CA . GLY A 1 79 ? 9.300 -5.841 15.463 1.00 40.59 79 GLY A CA 1
ATOM 642 C C . GLY A 1 79 ? 8.327 -6.191 16.597 1.00 40.59 79 GLY A C 1
ATOM 643 O O . GLY A 1 79 ? 7.225 -6.670 16.349 1.00 40.59 79 GLY A O 1
ATOM 644 N N . SER A 1 80 ? 8.754 -5.965 17.835 1.00 44.69 80 SER A N 1
ATOM 645 C CA . SER A 1 80 ? 8.140 -6.360 19.106 1.00 44.69 80 SER A CA 1
ATOM 646 C C . SER A 1 80 ? 6.834 -5.633 19.473 1.00 44.69 80 SER A C 1
ATOM 648 O O . SER A 1 80 ? 6.753 -4.413 19.359 1.00 44.69 80 SER A O 1
ATOM 650 N N . GLN A 1 81 ? 5.855 -6.382 20.014 1.00 43.88 81 GLN A N 1
ATOM 651 C CA . GLN A 1 81 ? 5.166 -6.115 21.296 1.00 43.88 81 GLN A CA 1
ATOM 652 C C . GLN A 1 81 ? 4.207 -7.276 21.679 1.00 43.88 81 GLN A C 1
ATOM 654 O O . GLN A 1 81 ? 3.271 -7.595 20.950 1.00 43.88 81 GLN A O 1
ATOM 659 N N . SE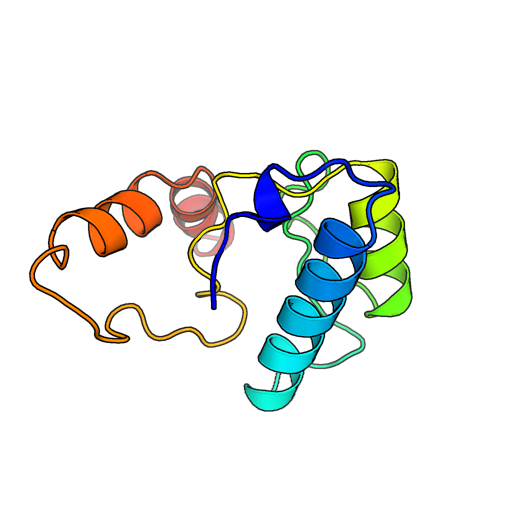R A 1 82 ? 4.409 -7.836 22.884 1.00 41.22 82 SER A N 1
ATOM 660 C CA . SER A 1 82 ? 3.568 -8.835 23.589 1.00 41.22 82 SER A CA 1
ATOM 661 C C . SER A 1 82 ? 3.707 -10.314 23.139 1.00 41.22 82 SER A C 1
ATOM 663 O O . SER A 1 82 ? 4.183 -10.561 22.033 1.00 41.22 82 SER A O 1
ATOM 665 N N . PRO A 1 83 ? 3.341 -11.317 23.979 1.00 41.44 83 PRO A N 1
ATOM 666 C CA . PRO A 1 83 ? 3.654 -12.749 23.798 1.00 41.44 83 PRO A CA 1
ATOM 667 C C . PRO A 1 83 ? 2.916 -13.436 22.628 1.00 41.44 83 PRO A C 1
ATOM 669 O O . PRO A 1 83 ? 2.825 -14.659 22.558 1.00 41.44 83 PRO A O 1
ATOM 672 N N . GLU A 1 84 ? 2.440 -12.659 21.662 1.00 47.88 84 GLU A N 1
ATOM 673 C CA . GLU A 1 84 ? 1.874 -13.099 20.391 1.00 47.88 84 GLU A CA 1
ATOM 674 C C . GLU A 1 84 ? 2.966 -13.282 19.304 1.00 47.88 84 GLU A C 1
ATOM 676 O O . GLU A 1 84 ? 2.706 -13.302 18.101 1.00 47.88 84 GLU A O 1
ATOM 681 N N . GLU A 1 85 ? 4.223 -13.485 19.712 1.00 43.00 85 GLU A N 1
ATOM 682 C CA . GLU A 1 85 ? 5.373 -13.747 18.830 1.00 43.00 85 GLU A CA 1
ATOM 683 C C . GLU A 1 85 ? 5.235 -15.022 17.984 1.00 43.00 85 GLU A C 1
ATOM 685 O O . GLU A 1 85 ? 5.977 -15.208 17.025 1.00 43.00 85 GLU A O 1
ATOM 690 N N . THR A 1 86 ? 4.271 -15.903 18.261 1.00 44.19 86 THR A N 1
ATOM 691 C CA . THR A 1 86 ? 4.014 -17.066 17.397 1.00 44.19 86 THR A CA 1
ATOM 692 C C . THR A 1 86 ? 3.054 -16.749 16.246 1.00 44.19 86 THR A C 1
ATOM 694 O O . THR A 1 86 ? 3.081 -17.442 15.231 1.00 44.19 86 THR A O 1
ATOM 697 N N . VAL A 1 87 ? 2.215 -15.711 16.336 1.00 50.34 87 VAL A N 1
ATOM 698 C CA . VAL A 1 87 ? 1.183 -15.427 15.318 1.00 50.34 87 VAL A CA 1
ATOM 699 C C . VAL A 1 87 ? 1.731 -14.548 14.196 1.00 50.34 87 VAL A C 1
ATOM 701 O O . VAL A 1 87 ? 1.456 -14.824 13.029 1.00 50.34 87 VAL A O 1
ATOM 704 N N . VAL A 1 88 ? 2.564 -13.551 14.512 1.00 48.75 88 VAL A N 1
ATOM 705 C CA . VAL A 1 88 ? 3.103 -12.595 13.522 1.00 48.75 88 VAL A CA 1
ATOM 706 C C . VAL A 1 88 ? 4.025 -13.266 12.487 1.00 48.75 88 VAL A C 1
ATOM 708 O O . VAL A 1 88 ? 3.789 -13.089 11.285 1.00 48.75 88 VAL A O 1
ATOM 711 N N . PRO A 1 89 ? 4.994 -14.128 12.873 1.00 46.34 89 PRO A N 1
ATOM 712 C CA . PRO A 1 89 ? 5.790 -14.879 11.905 1.00 46.34 89 PRO A CA 1
ATOM 713 C C . PRO A 1 89 ? 4.917 -15.820 11.074 1.00 46.34 89 PRO A C 1
ATOM 715 O O . PRO A 1 89 ? 5.116 -15.937 9.867 1.00 46.34 89 PRO A O 1
ATOM 718 N N . ASN A 1 90 ? 3.901 -16.446 11.682 1.00 50.50 90 ASN A N 1
ATOM 719 C CA . ASN A 1 90 ? 2.963 -17.323 10.980 1.00 50.50 90 ASN A CA 1
ATOM 720 C C . ASN A 1 90 ? 2.067 -16.569 9.984 1.00 50.50 90 ASN A C 1
ATOM 722 O O . ASN 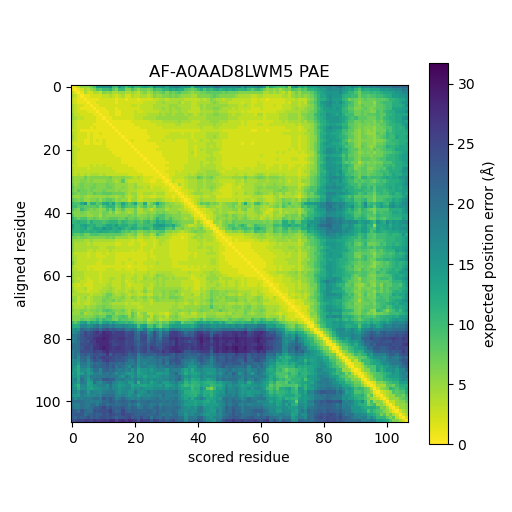A 1 90 ? 1.772 -17.107 8.917 1.00 50.50 90 ASN A O 1
ATOM 726 N N . LEU A 1 91 ? 1.675 -15.326 10.274 1.00 52.75 91 LEU A N 1
ATOM 727 C CA . LEU A 1 91 ? 0.952 -14.464 9.336 1.00 52.75 91 LEU A CA 1
ATOM 728 C C . LEU A 1 91 ? 1.835 -14.056 8.154 1.00 52.75 91 LEU A C 1
ATOM 730 O O . LEU A 1 91 ? 1.400 -14.120 7.004 1.00 52.75 91 LEU A O 1
ATOM 734 N N . CYS A 1 92 ? 3.102 -13.733 8.425 1.00 54.50 92 CYS A N 1
ATOM 735 C CA . CYS A 1 92 ? 4.096 -13.472 7.388 1.00 54.50 92 CYS A CA 1
ATOM 736 C C . CYS A 1 92 ? 4.325 -14.718 6.506 1.00 54.50 92 CYS A C 1
ATOM 738 O O . CYS A 1 92 ? 4.418 -14.616 5.281 1.00 54.50 92 CYS A O 1
ATOM 740 N N . ILE A 1 93 ? 4.341 -15.914 7.110 1.00 49.69 93 ILE A N 1
ATOM 741 C CA . ILE A 1 93 ? 4.522 -17.208 6.430 1.00 49.69 93 ILE A CA 1
ATOM 742 C C . ILE A 1 93 ? 3.314 -17.612 5.576 1.00 49.69 93 ILE A C 1
ATOM 744 O O . ILE A 1 93 ? 3.504 -18.118 4.470 1.00 49.69 93 ILE A O 1
ATOM 748 N N . LYS A 1 94 ? 2.088 -17.398 6.067 1.00 46.91 94 LYS A N 1
ATOM 749 C CA . LYS A 1 94 ? 0.837 -17.775 5.380 1.00 46.91 94 LYS A CA 1
ATOM 750 C C . LYS A 1 94 ? 0.374 -16.763 4.346 1.00 46.91 94 LYS A C 1
ATOM 752 O O . LYS A 1 94 ? -0.587 -17.023 3.623 1.00 46.91 94 LYS A O 1
ATOM 757 N N . SER A 1 95 ? 1.033 -15.615 4.277 1.00 56.25 95 SER A N 1
ATOM 758 C CA . SER A 1 95 ? 0.727 -14.638 3.259 1.00 56.25 95 SER A CA 1
ATOM 759 C C . SER A 1 95 ? 0.876 -15.251 1.861 1.00 56.25 95 SER A C 1
ATOM 761 O O . SER A 1 95 ? 1.874 -15.911 1.547 1.00 56.25 95 SER A O 1
ATOM 763 N N . ARG A 1 96 ? -0.095 -14.987 0.974 1.00 57.56 96 ARG A N 1
ATOM 764 C CA . ARG A 1 96 ? 0.001 -15.335 -0.461 1.00 57.56 96 ARG A C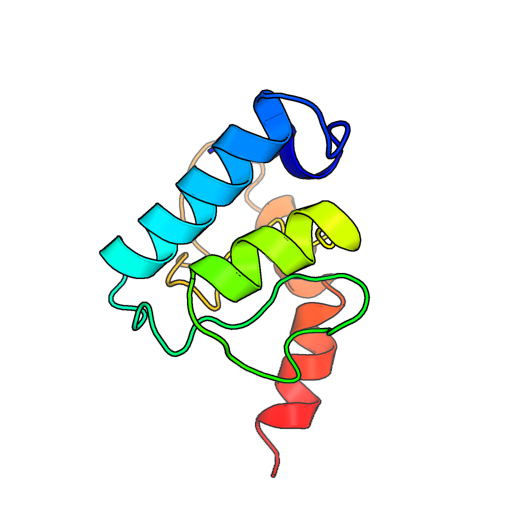A 1
ATOM 765 C C . ARG A 1 96 ? 1.287 -14.771 -1.094 1.00 57.56 96 ARG A C 1
ATOM 767 O O . ARG A 1 96 ? 1.771 -15.243 -2.123 1.00 57.56 96 ARG A O 1
ATOM 774 N N . TRP A 1 97 ? 1.853 -13.771 -0.425 1.00 60.38 97 TRP A N 1
ATOM 775 C CA . TRP A 1 97 ? 3.076 -13.049 -0.716 1.00 60.38 97 TRP A CA 1
ATOM 776 C C . TRP A 1 97 ? 4.359 -13.884 -0.552 1.00 60.38 97 TRP A C 1
ATOM 778 O O . TRP A 1 97 ? 5.217 -13.811 -1.433 1.00 60.38 97 TRP A O 1
ATOM 788 N N . LYS A 1 98 ? 4.492 -14.737 0.479 1.00 47.84 98 LYS A N 1
ATOM 789 C CA . LYS A 1 98 ? 5.706 -15.563 0.675 1.00 47.84 98 LYS A CA 1
ATOM 790 C C . LYS A 1 98 ? 5.831 -16.689 -0.362 1.00 47.84 98 LYS A C 1
ATOM 792 O O . LYS A 1 98 ? 6.931 -17.003 -0.805 1.00 47.84 98 LYS A O 1
ATOM 797 N N . GLN A 1 99 ? 4.705 -17.236 -0.830 1.00 50.22 99 GLN A N 1
ATOM 798 C CA . GLN A 1 99 ? 4.684 -18.268 -1.881 1.00 50.22 99 GLN A CA 1
ATOM 799 C C . GLN A 1 99 ? 5.119 -17.724 -3.253 1.00 50.22 99 GLN A C 1
ATOM 801 O O . GLN A 1 99 ? 5.773 -18.433 -4.015 1.00 50.22 99 GLN A O 1
ATOM 806 N N . ARG A 1 100 ? 4.831 -16.448 -3.560 1.00 50.56 100 ARG A N 1
ATOM 807 C CA . ARG A 1 100 ? 5.346 -15.777 -4.772 1.00 50.56 100 ARG A CA 1
ATOM 808 C C . ARG A 1 100 ? 6.775 -15.254 -4.618 1.00 50.56 100 ARG A C 1
ATOM 810 O O . ARG A 1 100 ? 7.460 -15.155 -5.629 1.00 50.56 100 ARG A O 1
ATOM 817 N N . MET A 1 101 ? 7.250 -14.995 -3.396 1.00 45.47 101 MET A N 1
ATOM 818 C CA . MET A 1 101 ? 8.663 -14.683 -3.118 1.00 45.47 101 MET A CA 1
ATOM 819 C C . MET A 1 101 ? 9.593 -15.789 -3.644 1.00 45.47 101 MET A C 1
ATOM 821 O O . MET A 1 101 ? 10.569 -15.484 -4.324 1.00 45.47 101 MET A O 1
ATOM 825 N N . LEU A 1 102 ? 9.229 -17.067 -3.444 1.00 48.44 102 LEU A N 1
ATOM 826 C CA . LEU A 1 102 ? 9.953 -18.199 -4.042 1.00 48.44 102 LEU A CA 1
ATOM 827 C C . LEU A 1 102 ? 9.860 -18.240 -5.576 1.00 48.44 102 LEU A C 1
ATOM 829 O O . LEU A 1 102 ? 10.781 -18.714 -6.220 1.00 48.44 102 LEU A O 1
ATOM 833 N N . MET A 1 103 ? 8.779 -17.761 -6.194 1.00 46.19 103 MET A N 1
ATOM 834 C CA . MET A 1 103 ? 8.652 -17.814 -7.659 1.00 46.19 103 MET A CA 1
ATOM 835 C C . MET A 1 103 ? 9.391 -16.678 -8.380 1.00 46.19 103 MET A C 1
ATOM 837 O O . MET A 1 103 ? 9.764 -16.851 -9.536 1.00 46.19 103 MET A O 1
ATOM 841 N N . VAL A 1 104 ? 9.593 -15.522 -7.735 1.00 48.09 104 VAL A N 1
ATOM 842 C CA . VAL A 1 104 ? 10.277 -14.364 -8.348 1.00 48.09 104 VAL A CA 1
ATOM 843 C C . VAL A 1 104 ? 11.784 -14.359 -8.058 1.00 48.09 104 VAL A C 1
ATOM 845 O O . VAL A 1 104 ? 12.540 -13.863 -8.882 1.00 48.09 104 VAL A O 1
ATOM 848 N N . MET A 1 105 ? 12.244 -14.949 -6.946 1.00 44.44 105 MET A N 1
ATOM 849 C CA . MET A 1 105 ? 13.681 -15.040 -6.619 1.00 44.44 105 MET A CA 1
ATOM 850 C C . MET A 1 105 ? 14.439 -16.176 -7.335 1.00 44.44 105 MET A C 1
ATOM 852 O O . MET A 1 105 ? 15.655 -16.252 -7.208 1.00 44.44 105 MET A O 1
ATOM 856 N N . PHE A 1 106 ? 13.753 -17.039 -8.095 1.00 36.59 106 PHE A N 1
ATOM 857 C CA . PHE A 1 106 ? 14.351 -18.128 -8.890 1.00 36.59 106 PHE A CA 1
ATOM 858 C C . PH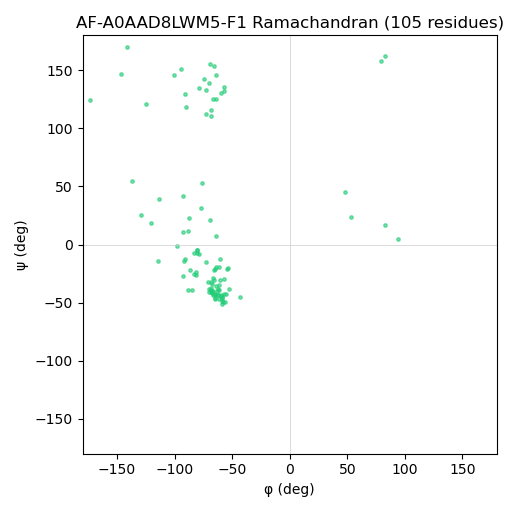E A 1 106 ? 14.195 -17.914 -10.411 1.00 36.59 106 PHE A C 1
ATOM 860 O O . PHE A 1 106 ? 13.933 -18.856 -11.161 1.00 36.59 106 PHE A O 1
ATOM 867 N N . ARG A 1 107 ? 14.342 -16.670 -10.878 1.00 40.88 107 ARG A N 1
ATOM 868 C CA . ARG A 1 107 ? 14.559 -16.344 -12.295 1.00 40.88 107 ARG A CA 1
ATOM 869 C C . ARG A 1 107 ? 15.882 -15.628 -12.485 1.00 40.88 107 ARG A C 1
ATOM 871 O O . ARG A 1 107 ? 16.216 -14.808 -11.605 1.00 40.88 107 ARG A O 1
#